Protein AF-A0A919DJK5-F1 (afdb_monomer_lite)

pLDDT: mean 74.88, std 20.55, range [28.56, 96.81]

Radius of gyration: 25.3 Å; chains: 1; bounding box: 57×38×71 Å

Structure (mmCIF, N/CA/C/O backbone):
data_AF-A0A919DJK5-F1
#
_entry.id   AF-A0A919DJK5-F1
#
loop_
_atom_site.group_PDB
_atom_site.id
_atom_site.type_symbol
_atom_site.label_atom_id
_atom_site.label_alt_id
_atom_site.label_comp_id
_atom_site.label_asym_id
_atom_site.label_entity_id
_atom_site.label_seq_id
_atom_site.pdbx_PDB_ins_code
_atom_site.Cartn_x
_atom_site.Cartn_y
_atom_site.Cartn_z
_atom_site.occupancy
_atom_site.B_iso_or_equiv
_atom_site.auth_seq_id
_atom_site.auth_comp_id
_atom_site.auth_asym_id
_atom_site.auth_atom_id
_atom_site.pdbx_PDB_model_num
ATOM 1 N N . MET A 1 1 ? 17.526 -3.924 24.547 1.00 38.81 1 MET A N 1
ATOM 2 C CA . MET A 1 1 ? 16.549 -4.204 23.474 1.00 38.81 1 MET A CA 1
ATOM 3 C C . MET A 1 1 ? 16.386 -2.934 22.669 1.00 38.81 1 MET A C 1
ATOM 5 O O . MET A 1 1 ? 15.986 -1.929 23.237 1.00 38.81 1 MET A O 1
ATOM 9 N N . TYR A 1 2 ? 16.797 -2.947 21.404 1.00 29.19 2 TYR A N 1
ATOM 10 C CA . TYR A 1 2 ? 16.549 -1.845 20.480 1.00 29.19 2 TYR A CA 1
ATOM 11 C C . TYR A 1 2 ? 15.156 -2.057 19.890 1.00 29.19 2 TYR A C 1
ATOM 13 O O . TYR A 1 2 ? 14.934 -3.053 19.207 1.00 29.19 2 TYR A O 1
ATOM 21 N N . THR A 1 3 ? 14.214 -1.176 20.203 1.00 28.56 3 THR A N 1
ATOM 22 C CA . THR A 1 3 ? 12.920 -1.102 19.523 1.00 28.56 3 THR A CA 1
ATOM 23 C C . THR A 1 3 ? 13.135 -0.267 18.262 1.00 28.56 3 THR A C 1
ATOM 25 O O . THR A 1 3 ? 13.440 0.923 18.390 1.00 28.56 3 THR A O 1
ATOM 28 N N . PRO A 1 4 ? 13.044 -0.840 17.049 1.00 28.58 4 PRO A N 1
ATOM 29 C CA . PRO A 1 4 ? 13.169 -0.051 15.836 1.00 28.58 4 PRO A CA 1
ATOM 30 C C . PRO A 1 4 ? 12.047 0.984 15.805 1.00 28.58 4 PRO A C 1
ATOM 32 O O . PRO A 1 4 ? 10.882 0.668 16.040 1.00 28.58 4 PRO A O 1
ATOM 35 N N . ASN A 1 5 ? 12.412 2.234 15.543 1.00 28.64 5 ASN A N 1
ATOM 36 C CA . ASN A 1 5 ? 11.461 3.303 15.289 1.00 28.64 5 ASN A CA 1
ATOM 37 C C . ASN A 1 5 ? 10.690 2.964 13.993 1.00 28.64 5 ASN A C 1
ATOM 39 O O . ASN A 1 5 ? 11.337 2.853 12.949 1.00 28.64 5 ASN A O 1
ATOM 43 N N . PRO A 1 6 ? 9.349 2.833 14.007 1.00 36.69 6 PRO A N 1
ATOM 44 C CA . PRO A 1 6 ? 8.565 2.455 12.824 1.00 36.69 6 PRO A CA 1
ATOM 45 C C . PRO A 1 6 ? 8.628 3.483 11.679 1.00 36.69 6 PRO A C 1
ATOM 47 O O . PRO A 1 6 ? 8.126 3.219 10.594 1.00 36.69 6 PRO A O 1
ATOM 50 N N . ARG A 1 7 ? 9.276 4.639 11.886 1.00 32.41 7 ARG A N 1
ATOM 51 C CA . ARG A 1 7 ? 9.496 5.681 10.868 1.00 32.41 7 ARG A CA 1
ATOM 52 C C . ARG A 1 7 ? 10.846 5.613 10.137 1.00 32.41 7 ARG A C 1
ATOM 54 O O . ARG A 1 7 ? 11.124 6.502 9.344 1.00 32.41 7 ARG A O 1
ATOM 61 N N . ASN A 1 8 ? 11.670 4.590 10.388 1.00 28.89 8 ASN A N 1
ATOM 62 C CA . ASN A 1 8 ? 12.967 4.401 9.711 1.00 28.89 8 ASN A CA 1
ATOM 63 C C . ASN A 1 8 ? 12.980 3.249 8.690 1.00 28.89 8 ASN A C 1
ATOM 65 O O . ASN A 1 8 ? 14.044 2.905 8.175 1.00 28.89 8 ASN A O 1
ATOM 69 N N . HIS A 1 9 ? 11.833 2.635 8.396 1.00 35.41 9 HIS A N 1
ATOM 70 C CA . HIS A 1 9 ? 11.740 1.727 7.258 1.00 35.41 9 HIS A CA 1
ATOM 71 C C . HIS A 1 9 ? 11.710 2.566 5.974 1.00 35.41 9 HIS A C 1
ATOM 73 O O . HIS A 1 9 ? 11.029 3.595 5.967 1.00 35.41 9 HIS A O 1
ATOM 79 N N . PRO A 1 10 ? 12.453 2.191 4.913 1.00 45.38 10 PRO A N 1
ATOM 80 C CA . PRO A 1 10 ? 12.255 2.830 3.619 1.00 45.38 10 PRO A CA 1
ATOM 81 C C . PRO A 1 10 ? 10.757 2.754 3.276 1.00 45.38 10 PRO A C 1
ATOM 83 O O . PRO A 1 10 ? 10.126 1.754 3.646 1.00 45.38 10 PRO A O 1
ATOM 86 N N . PRO A 1 11 ? 10.175 3.804 2.659 1.00 54.53 11 PRO A N 1
ATOM 87 C CA . PRO A 1 11 ? 8.777 3.776 2.240 1.00 54.53 11 PRO A CA 1
ATOM 88 C C . PRO A 1 11 ? 8.515 2.459 1.528 1.00 54.53 11 PRO A C 1
ATOM 90 O O . PRO A 1 11 ? 9.371 2.018 0.756 1.00 54.53 11 PRO A O 1
ATOM 93 N N . ALA A 1 12 ? 7.386 1.813 1.832 1.00 72.44 12 ALA A N 1
ATOM 94 C CA . ALA A 1 12 ? 7.077 0.505 1.268 1.00 72.44 12 ALA A CA 1
ATOM 95 C C . ALA A 1 12 ? 7.331 0.555 -0.244 1.00 72.44 12 ALA A C 1
ATOM 97 O O . ALA A 1 12 ? 6.998 1.557 -0.880 1.00 72.44 12 ALA A O 1
ATOM 98 N N . LEU A 1 13 ? 7.953 -0.483 -0.820 1.00 75.50 13 LEU A N 1
ATOM 99 C CA . LEU A 1 13 ? 8.346 -0.496 -2.238 1.00 75.50 13 LEU A CA 1
ATOM 100 C C . LEU A 1 13 ? 7.221 0.026 -3.145 1.00 75.50 13 LEU A C 1
ATOM 102 O O . LEU A 1 13 ? 7.469 0.777 -4.074 1.00 75.50 13 LEU A O 1
ATOM 106 N N . ILE A 1 14 ? 5.984 -0.315 -2.798 1.00 76.12 14 ILE A N 1
ATOM 107 C CA . ILE A 1 14 ? 4.737 0.129 -3.419 1.00 76.12 14 ILE A CA 1
ATOM 108 C C . ILE A 1 14 ? 4.610 1.659 -3.480 1.00 76.12 14 ILE A C 1
ATOM 110 O O . ILE A 1 14 ? 4.392 2.214 -4.550 1.00 76.12 14 ILE A O 1
ATOM 114 N N . GLU A 1 15 ? 4.770 2.354 -2.354 1.00 76.94 15 GLU A N 1
ATOM 115 C CA . GLU A 1 15 ? 4.711 3.820 -2.281 1.00 76.94 15 GLU A CA 1
ATOM 116 C C . GLU A 1 15 ? 5.856 4.445 -3.077 1.00 76.94 15 GLU A C 1
ATOM 118 O O . GLU A 1 15 ? 5.665 5.425 -3.797 1.00 76.94 15 GLU A O 1
ATOM 123 N N . THR A 1 16 ? 7.042 3.836 -2.990 1.00 84.00 16 THR A N 1
ATOM 124 C CA . THR A 1 16 ? 8.213 4.248 -3.766 1.00 84.00 16 THR A CA 1
ATOM 125 C C . THR A 1 16 ? 7.932 4.139 -5.268 1.00 84.00 16 THR A C 1
ATOM 127 O O . THR A 1 16 ? 8.157 5.101 -6.002 1.00 84.00 16 THR A O 1
ATOM 130 N N . LEU A 1 17 ? 7.384 3.011 -5.728 1.00 86.69 17 LEU A N 1
ATOM 131 C CA . LEU A 1 17 ? 7.019 2.783 -7.126 1.00 86.69 17 LEU A CA 1
ATOM 132 C C . LEU A 1 17 ? 5.863 3.683 -7.573 1.00 86.69 17 LEU A C 1
ATOM 134 O O . LEU A 1 17 ? 5.906 4.185 -8.689 1.00 86.69 17 LEU A O 1
ATOM 138 N N . ALA A 1 18 ? 4.875 3.954 -6.718 1.00 85.19 18 ALA A N 1
ATOM 139 C CA . ALA A 1 18 ? 3.773 4.860 -7.038 1.00 85.19 18 ALA A CA 1
ATOM 140 C C . ALA A 1 18 ? 4.267 6.297 -7.257 1.00 85.19 18 ALA A C 1
ATOM 142 O O . ALA A 1 18 ? 3.927 6.932 -8.254 1.00 85.19 18 ALA A O 1
ATOM 143 N N . VAL A 1 19 ? 5.102 6.808 -6.346 1.00 87.88 19 VAL A N 1
ATOM 144 C CA . VAL A 1 19 ? 5.632 8.177 -6.427 1.00 87.88 19 VAL A CA 1
ATOM 145 C C . VAL A 1 19 ? 6.556 8.330 -7.633 1.00 87.88 19 VAL A C 1
ATOM 147 O O . VAL A 1 19 ? 6.395 9.265 -8.421 1.00 87.88 19 VAL A O 1
ATOM 150 N N . TRP A 1 20 ? 7.517 7.418 -7.797 1.00 91.56 20 TRP A N 1
ATOM 151 C CA . TRP A 1 20 ? 8.498 7.514 -8.878 1.00 91.56 20 TRP A CA 1
ATOM 152 C C . TRP A 1 20 ? 7.919 7.119 -10.238 1.00 91.56 20 TRP A C 1
ATOM 154 O O . TRP A 1 20 ? 8.237 7.777 -11.226 1.00 91.56 20 TRP A O 1
ATOM 164 N N . GLY A 1 21 ? 7.032 6.124 -10.297 1.00 92.19 21 GLY A N 1
ATOM 165 C CA . GLY A 1 21 ? 6.319 5.729 -11.513 1.00 92.19 21 GLY A CA 1
ATOM 166 C C . GLY A 1 21 ? 5.450 6.865 -12.049 1.00 92.19 21 GLY A C 1
ATOM 167 O O . GLY A 1 21 ? 5.577 7.243 -13.215 1.00 92.19 21 GLY A O 1
ATOM 168 N N . TRP A 1 22 ? 4.675 7.520 -11.176 1.00 91.88 22 TRP A N 1
ATOM 169 C CA . TRP A 1 22 ? 3.911 8.715 -11.545 1.00 91.88 22 TRP A CA 1
ATOM 170 C C . TRP A 1 22 ? 4.822 9.864 -12.005 1.00 91.88 22 TRP A C 1
ATOM 172 O O . TRP A 1 22 ? 4.553 10.510 -13.021 1.00 91.88 22 TRP A O 1
ATOM 182 N N . ALA A 1 23 ? 5.928 10.119 -11.297 1.00 90.00 23 ALA A N 1
ATOM 183 C CA . ALA A 1 23 ? 6.867 11.186 -11.652 1.00 90.00 23 ALA A CA 1
ATOM 184 C C . ALA A 1 23 ? 7.560 10.948 -13.007 1.00 90.00 23 ALA A C 1
ATOM 186 O O . ALA A 1 23 ? 7.812 11.908 -13.741 1.00 90.00 23 ALA A O 1
ATOM 187 N N . VAL A 1 24 ? 7.834 9.692 -13.367 1.00 93.00 24 VAL A N 1
ATOM 188 C CA . VAL A 1 24 ? 8.344 9.319 -14.695 1.00 93.00 24 VAL A CA 1
ATOM 189 C C . VAL A 1 24 ? 7.261 9.499 -15.763 1.00 93.00 24 VAL A C 1
ATOM 191 O O . VAL A 1 24 ? 7.517 10.134 -16.786 1.00 93.00 24 VAL A O 1
ATOM 194 N N . ALA A 1 25 ? 6.046 9.002 -15.520 1.00 89.81 25 ALA A N 1
ATOM 195 C CA . ALA A 1 25 ? 4.954 9.026 -16.496 1.00 89.81 25 ALA A CA 1
ATOM 196 C C . ALA A 1 25 ? 4.397 10.436 -16.769 1.00 89.81 25 ALA A C 1
ATOM 198 O O . ALA A 1 25 ? 4.008 10.748 -17.897 1.00 89.81 25 ALA A O 1
ATOM 199 N N . HIS A 1 26 ? 4.363 11.298 -15.750 1.00 92.50 26 HIS A N 1
ATOM 200 C CA . HIS A 1 26 ? 3.664 12.588 -15.812 1.00 92.50 26 HIS A CA 1
ATOM 201 C C . HIS A 1 26 ? 4.534 13.789 -15.435 1.00 92.50 26 HIS A C 1
ATOM 203 O O . HIS A 1 26 ? 4.265 14.905 -15.877 1.00 92.50 26 HIS A O 1
ATOM 209 N N . GLY A 1 27 ? 5.573 13.581 -14.626 1.00 85.38 27 GLY A N 1
ATOM 210 C CA . GLY A 1 27 ? 6.450 14.645 -14.130 1.00 85.38 27 GLY A CA 1
ATOM 211 C C . GLY A 1 27 ? 7.650 14.954 -15.029 1.00 85.38 27 GLY A C 1
ATOM 212 O O . GLY A 1 27 ? 8.372 15.912 -14.762 1.00 85.38 27 GLY A O 1
ATOM 213 N N . GLY A 1 28 ? 7.880 14.161 -16.082 1.00 90.00 28 GLY A N 1
ATOM 214 C CA . GLY A 1 28 ? 9.020 14.328 -16.991 1.00 90.00 28 GLY A CA 1
ATOM 215 C C . GLY A 1 28 ? 10.364 13.904 -16.391 1.00 90.00 28 GLY A C 1
ATOM 216 O O . GLY A 1 28 ? 11.414 14.276 -16.916 1.00 90.00 28 GLY A O 1
ATOM 217 N N . ILE A 1 29 ? 10.350 13.138 -15.296 1.00 92.50 29 ILE A N 1
ATOM 218 C CA . ILE A 1 29 ? 11.568 12.580 -14.709 1.00 92.50 29 ILE A CA 1
ATOM 219 C C . ILE A 1 29 ? 12.102 11.454 -15.610 1.00 92.50 29 ILE A C 1
ATOM 221 O O . ILE A 1 29 ? 11.345 10.553 -15.970 1.00 92.50 29 ILE A O 1
ATOM 225 N N . PRO A 1 30 ? 13.401 11.446 -15.966 1.00 96.81 30 PRO A N 1
ATOM 226 C CA . PRO A 1 30 ? 13.970 10.355 -16.748 1.00 96.81 30 PRO A CA 1
ATOM 227 C C . PRO A 1 30 ? 13.902 9.020 -15.998 1.00 96.81 30 PRO A C 1
ATOM 229 O O . PRO A 1 30 ? 14.368 8.921 -14.862 1.00 96.81 30 PRO A O 1
ATOM 232 N N . LEU A 1 31 ? 13.419 7.970 -16.670 1.00 94.88 31 LEU A N 1
ATOM 233 C CA . LEU A 1 31 ? 13.330 6.614 -16.113 1.00 94.88 31 LEU A CA 1
ATOM 234 C C . LEU A 1 31 ? 14.665 6.134 -15.527 1.00 94.88 31 LEU A C 1
ATOM 236 O O . LEU A 1 31 ? 14.693 5.596 -14.429 1.00 94.88 31 LEU A O 1
ATOM 240 N N . ALA A 1 32 ? 15.780 6.379 -16.223 1.00 95.50 32 ALA A N 1
ATOM 241 C CA . ALA A 1 32 ? 17.108 5.962 -15.768 1.00 95.50 32 ALA A CA 1
ATOM 242 C C . ALA A 1 32 ? 17.504 6.584 -14.415 1.00 95.50 32 ALA A C 1
ATOM 244 O O . ALA A 1 32 ? 18.134 5.921 -13.597 1.00 95.50 32 ALA A O 1
ATOM 245 N N . TYR A 1 33 ? 17.109 7.838 -14.174 1.00 94.62 33 TYR A N 1
ATOM 246 C CA . TYR A 1 33 ? 17.372 8.532 -12.913 1.00 94.62 33 TYR A CA 1
ATOM 247 C C . TYR A 1 33 ? 16.485 7.997 -11.784 1.00 94.62 33 TYR A C 1
ATOM 249 O O . TYR A 1 33 ? 16.970 7.716 -10.692 1.00 94.62 33 TYR A O 1
ATOM 257 N N . ALA A 1 34 ? 15.192 7.800 -12.056 1.00 92.75 34 ALA A N 1
ATOM 258 C CA . ALA A 1 34 ? 14.280 7.200 -11.087 1.00 92.75 34 ALA A CA 1
ATOM 259 C C . ALA A 1 34 ? 14.713 5.769 -10.718 1.00 92.75 34 ALA A C 1
ATOM 261 O O . ALA A 1 34 ? 14.752 5.422 -9.541 1.00 92.75 34 ALA A O 1
ATOM 262 N N . ALA A 1 35 ? 15.120 4.965 -11.703 1.00 94.38 35 ALA A N 1
ATOM 263 C CA . ALA A 1 35 ? 15.609 3.607 -11.492 1.00 94.38 35 ALA A CA 1
ATOM 264 C C . ALA A 1 35 ? 16.882 3.566 -10.636 1.00 94.38 35 ALA A C 1
ATOM 266 O O . ALA A 1 35 ? 17.010 2.690 -9.789 1.0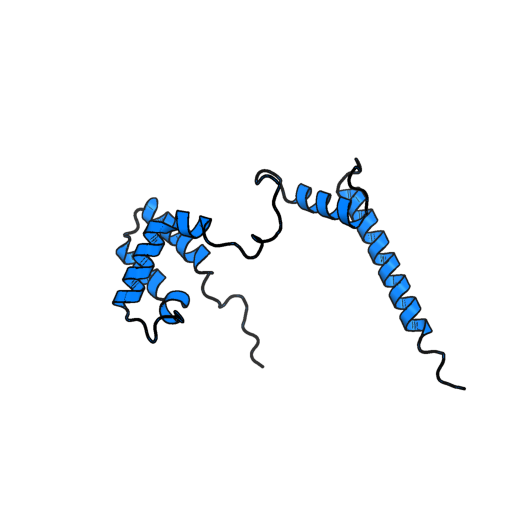0 94.38 35 ALA A O 1
ATOM 267 N N . GLU A 1 36 ? 17.801 4.522 -10.803 1.00 93.44 36 GLU A N 1
ATOM 268 C CA . GLU A 1 36 ? 18.983 4.652 -9.943 1.00 93.44 36 GLU A CA 1
ATOM 269 C C . GLU A 1 36 ? 18.607 4.888 -8.474 1.00 93.44 36 GLU A C 1
ATOM 271 O O . GLU A 1 36 ? 19.167 4.242 -7.593 1.00 93.44 36 GLU A O 1
ATOM 276 N N . ILE A 1 37 ? 17.616 5.742 -8.211 1.00 89.62 37 ILE A N 1
ATOM 277 C CA . ILE A 1 37 ? 17.146 6.019 -6.845 1.00 89.62 37 ILE A CA 1
ATOM 278 C C . ILE A 1 37 ? 16.418 4.810 -6.250 1.00 89.62 37 ILE A C 1
ATOM 280 O O . ILE A 1 37 ? 16.634 4.449 -5.092 1.00 89.62 37 ILE A O 1
ATOM 284 N N . VAL A 1 38 ? 15.545 4.177 -7.032 1.00 89.12 38 VAL A N 1
ATOM 285 C CA . VAL A 1 38 ? 14.712 3.058 -6.575 1.00 89.12 38 VAL A CA 1
ATOM 286 C C . VAL A 1 38 ? 15.534 1.777 -6.377 1.00 89.12 38 VAL A C 1
ATOM 288 O O . VAL A 1 38 ? 15.233 1.001 -5.470 1.00 89.12 38 VAL A O 1
ATOM 291 N N . ALA A 1 39 ? 16.614 1.580 -7.140 1.00 90.69 39 ALA A N 1
ATOM 292 C CA . ALA A 1 39 ? 17.492 0.406 -7.058 1.00 90.69 39 ALA A CA 1
ATOM 293 C C . ALA A 1 39 ? 18.201 0.219 -5.704 1.00 90.69 39 ALA A C 1
ATOM 295 O O . ALA A 1 39 ? 18.669 -0.885 -5.401 1.00 90.69 39 ALA A O 1
ATOM 296 N N . ASP A 1 40 ? 18.285 1.268 -4.883 1.00 85.62 40 ASP A N 1
ATOM 297 C CA . ASP A 1 40 ? 18.852 1.198 -3.532 1.00 85.62 40 ASP A CA 1
ATOM 298 C C . ASP A 1 40 ? 17.843 0.733 -2.470 1.00 85.62 40 ASP A C 1
ATOM 300 O O . ASP A 1 40 ? 18.224 0.475 -1.320 1.00 85.62 40 ASP A O 1
ATOM 304 N N . HIS A 1 41 ? 16.571 0.559 -2.845 1.00 83.38 41 HIS A N 1
ATOM 305 C CA . HIS A 1 41 ? 15.549 0.023 -1.956 1.00 83.38 41 HIS A CA 1
ATOM 306 C C . HIS A 1 41 ? 15.893 -1.412 -1.507 1.00 83.38 41 HIS A C 1
ATOM 308 O O . HIS A 1 41 ? 16.420 -2.233 -2.266 1.00 83.38 41 HIS A O 1
ATOM 314 N N . SER A 1 42 ? 15.586 -1.738 -0.246 1.00 81.06 42 SER A N 1
ATOM 315 C CA . SER A 1 42 ? 15.998 -2.997 0.395 1.00 81.06 42 SER A CA 1
ATOM 316 C C . SER A 1 42 ? 15.513 -4.249 -0.342 1.00 81.06 42 SER A C 1
ATOM 318 O O . SER A 1 42 ? 16.241 -5.236 -0.380 1.00 81.06 42 SER A O 1
ATOM 320 N N . CYS A 1 43 ? 14.343 -4.198 -0.983 1.00 79.00 43 CYS A N 1
ATOM 321 C CA . CYS A 1 43 ? 13.795 -5.302 -1.781 1.00 79.00 43 CYS A CA 1
ATOM 322 C C . CYS A 1 43 ? 14.698 -5.721 -2.952 1.00 79.00 43 CYS A C 1
ATOM 324 O O . CYS A 1 43 ? 14.798 -6.908 -3.241 1.00 79.00 43 CYS A O 1
ATOM 326 N N . TYR A 1 44 ? 15.387 -4.773 -3.595 1.00 82.25 44 TYR A N 1
ATOM 327 C CA . TYR A 1 44 ? 16.296 -5.073 -4.700 1.00 82.25 44 TYR A CA 1
ATOM 328 C C . TYR A 1 44 ? 17.668 -5.484 -4.184 1.00 82.25 44 TYR A C 1
ATOM 330 O O . TYR A 1 44 ? 18.371 -6.234 -4.849 1.00 82.25 44 TYR A O 1
ATOM 338 N N . ARG A 1 45 ? 18.066 -5.013 -2.996 1.00 81.06 45 ARG A N 1
ATOM 339 C CA . ARG A 1 45 ? 19.344 -5.380 -2.368 1.00 81.06 45 ARG A CA 1
ATOM 340 C C . ARG A 1 45 ? 19.323 -6.748 -1.689 1.00 81.06 45 ARG A C 1
ATOM 342 O O . ARG A 1 45 ? 20.378 -7.356 -1.564 1.00 81.06 45 ARG A O 1
ATOM 349 N N . GLN A 1 46 ? 18.163 -7.194 -1.212 1.00 71.12 46 GLN A N 1
ATOM 350 C CA . GLN A 1 46 ? 17.998 -8.399 -0.387 1.00 71.12 46 GLN A CA 1
ATOM 351 C C . GLN A 1 46 ? 17.049 -9.418 -1.028 1.00 71.12 46 GLN A C 1
ATOM 353 O O . GLN A 1 46 ? 16.394 -10.186 -0.323 1.00 71.12 46 GLN A O 1
ATOM 358 N N . ARG A 1 47 ? 16.942 -9.403 -2.359 1.00 66.31 47 ARG A N 1
ATOM 359 C CA . ARG A 1 47 ? 16.078 -10.316 -3.106 1.00 66.31 47 ARG A CA 1
ATOM 360 C C . ARG A 1 47 ? 16.483 -11.763 -2.793 1.00 66.31 47 ARG A C 1
ATOM 362 O O . ARG A 1 47 ? 17.613 -12.167 -3.041 1.00 66.31 47 ARG A O 1
ATOM 369 N N . THR A 1 48 ? 15.591 -12.522 -2.162 1.00 58.38 48 THR A N 1
ATOM 370 C CA . THR A 1 48 ? 15.918 -13.819 -1.539 1.00 58.38 48 THR A CA 1
ATOM 371 C C . THR A 1 48 ? 16.215 -14.932 -2.546 1.00 58.38 48 THR A C 1
ATOM 373 O O . THR A 1 48 ? 16.802 -15.948 -2.179 1.00 58.38 48 THR A O 1
ATOM 376 N N . ASP A 1 49 ? 15.824 -14.739 -3.803 1.00 72.06 49 ASP A N 1
ATOM 377 C CA . ASP A 1 49 ? 16.037 -15.631 -4.942 1.00 72.06 49 ASP A CA 1
ATOM 378 C C . ASP A 1 49 ? 17.385 -15.406 -5.653 1.00 72.06 49 ASP A C 1
ATOM 380 O O . ASP A 1 49 ? 17.811 -16.277 -6.414 1.00 72.06 49 ASP A O 1
ATOM 384 N N . ILE A 1 50 ? 18.079 -14.287 -5.399 1.00 71.44 50 ILE A N 1
ATOM 385 C CA . ILE A 1 50 ? 19.363 -13.948 -6.031 1.00 71.44 50 ILE A CA 1
ATOM 386 C C . ILE A 1 50 ? 20.365 -13.499 -4.956 1.00 71.44 50 ILE A C 1
ATOM 388 O O . ILE A 1 50 ? 20.243 -12.395 -4.427 1.00 71.44 50 ILE A O 1
ATOM 392 N N . PRO A 1 51 ? 21.379 -14.317 -4.621 1.00 70.31 51 PRO A N 1
ATOM 393 C CA . PRO A 1 51 ? 22.411 -13.908 -3.676 1.00 70.31 51 PRO A CA 1
ATOM 394 C C . PRO A 1 51 ? 23.268 -12.773 -4.265 1.00 70.31 51 PRO A C 1
ATOM 396 O O . PRO A 1 51 ? 23.818 -12.915 -5.352 1.00 70.31 51 PRO A O 1
ATOM 399 N N . ASP A 1 52 ? 23.383 -11.664 -3.526 1.00 81.25 52 ASP A N 1
ATOM 400 C CA . ASP A 1 52 ? 24.199 -10.474 -3.830 1.00 81.25 52 ASP A CA 1
ATOM 401 C C . ASP A 1 52 ? 24.000 -9.867 -5.239 1.00 81.25 52 ASP A C 1
ATOM 403 O O . ASP A 1 52 ? 24.927 -9.840 -6.053 1.00 81.25 52 ASP A O 1
ATOM 407 N N . PRO A 1 53 ? 22.808 -9.314 -5.536 1.00 85.50 53 PRO A N 1
ATOM 408 C CA . PRO A 1 53 ? 22.502 -8.745 -6.845 1.00 85.50 53 PRO A CA 1
ATOM 409 C C . PRO A 1 53 ? 23.397 -7.547 -7.176 1.00 85.50 53 PRO A C 1
ATOM 411 O O . PRO A 1 53 ? 23.590 -6.644 -6.350 1.00 85.50 53 PRO A O 1
ATOM 414 N N . THR A 1 54 ? 23.915 -7.495 -8.402 1.00 91.19 54 THR A N 1
ATOM 415 C CA . THR A 1 54 ? 24.774 -6.400 -8.869 1.00 91.19 54 THR A CA 1
ATOM 416 C C . THR A 1 54 ? 23.998 -5.090 -8.998 1.00 91.19 54 THR A C 1
ATOM 418 O O . THR A 1 54 ? 22.777 -5.059 -9.132 1.00 91.19 54 THR A O 1
ATOM 421 N N . GLU A 1 55 ? 24.705 -3.961 -8.977 1.00 90.94 55 GLU A N 1
ATOM 422 C CA . GLU A 1 55 ? 24.082 -2.646 -9.160 1.00 90.94 55 GLU A CA 1
ATOM 423 C C . GLU A 1 55 ? 23.354 -2.514 -10.505 1.00 90.94 55 GLU A C 1
ATOM 425 O O . GLU A 1 55 ? 22.264 -1.948 -10.568 1.00 90.94 55 GLU A O 1
ATOM 430 N N . PHE A 1 56 ? 23.931 -3.081 -11.565 1.00 92.19 56 PHE A N 1
ATOM 431 C CA . PHE A 1 56 ? 23.321 -3.101 -12.889 1.00 92.19 56 PHE A CA 1
ATOM 432 C C . PHE A 1 56 ? 21.993 -3.875 -12.896 1.00 92.19 56 PHE A C 1
ATOM 434 O O . PHE A 1 56 ? 21.002 -3.390 -13.441 1.00 92.19 56 PHE A O 1
ATOM 441 N N . GLU A 1 57 ? 21.948 -5.040 -12.248 1.00 91.81 57 GLU A N 1
ATOM 442 C CA . GLU A 1 57 ? 20.732 -5.853 -12.137 1.00 91.81 57 GLU A CA 1
ATOM 443 C C . GLU A 1 57 ? 19.642 -5.129 -11.346 1.00 91.81 57 GLU A C 1
ATOM 445 O O . GLU A 1 57 ? 18.517 -5.012 -11.827 1.00 91.81 57 GLU A O 1
ATOM 450 N N . ARG A 1 58 ? 19.982 -4.539 -10.192 1.00 92.69 58 ARG A N 1
ATOM 451 C CA . ARG A 1 58 ? 19.011 -3.786 -9.379 1.00 92.69 58 ARG A CA 1
ATOM 452 C C . ARG A 1 58 ? 18.397 -2.612 -10.138 1.00 92.69 58 ARG A C 1
ATOM 454 O O . ARG A 1 58 ? 17.190 -2.408 -10.062 1.00 92.69 58 ARG A O 1
ATOM 461 N N . ARG A 1 59 ? 19.209 -1.859 -10.891 1.00 94.56 59 ARG A N 1
ATOM 462 C CA . ARG A 1 59 ? 18.734 -0.754 -11.745 1.00 94.56 59 ARG A CA 1
ATOM 463 C C . ARG A 1 59 ? 17.852 -1.251 -12.886 1.00 94.56 59 ARG A C 1
ATOM 465 O O . ARG A 1 59 ? 16.877 -0.588 -13.219 1.00 94.56 59 ARG A O 1
ATOM 472 N N . THR A 1 60 ? 18.183 -2.404 -13.464 1.00 93.75 60 THR A N 1
ATOM 473 C CA . THR A 1 60 ? 17.377 -3.019 -14.527 1.00 93.75 60 THR A CA 1
ATOM 474 C C . THR A 1 60 ? 15.998 -3.405 -13.996 1.00 93.75 60 THR A C 1
ATOM 476 O O . THR A 1 60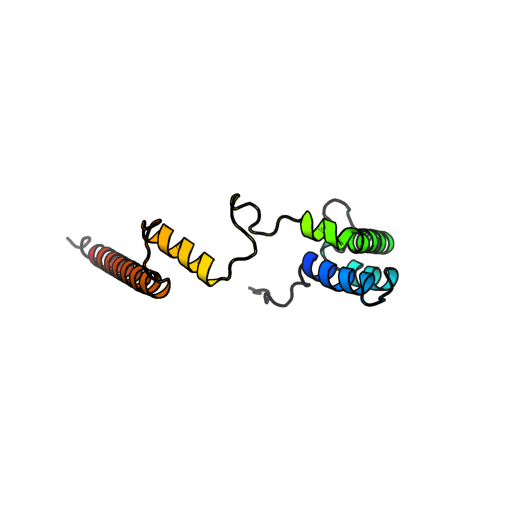 ? 15.000 -2.968 -14.558 1.00 93.75 60 THR A O 1
ATOM 479 N N . TRP A 1 61 ? 15.930 -4.104 -12.859 1.00 92.94 61 TRP A N 1
ATOM 480 C CA . TRP A 1 61 ? 14.655 -4.472 -12.227 1.00 92.94 61 TRP A CA 1
ATOM 481 C C . TRP A 1 61 ? 13.845 -3.251 -11.800 1.00 92.94 61 TRP A C 1
ATOM 483 O O . TRP A 1 61 ? 12.659 -3.174 -12.085 1.00 92.94 61 TRP A O 1
ATOM 493 N N . ALA A 1 62 ? 14.489 -2.253 -11.188 1.00 91.31 62 ALA A N 1
ATOM 494 C CA . ALA A 1 62 ? 13.811 -1.017 -10.811 1.00 91.31 62 ALA A CA 1
ATOM 495 C C . ALA A 1 62 ? 13.230 -0.279 -12.029 1.00 91.31 62 ALA A C 1
ATOM 497 O O . ALA A 1 62 ? 12.150 0.294 -11.934 1.00 91.31 62 ALA A O 1
ATOM 498 N N . ALA A 1 63 ? 13.917 -0.287 -13.175 1.00 94.94 63 ALA A N 1
ATOM 499 C CA . ALA A 1 63 ? 13.405 0.314 -14.405 1.00 94.94 63 ALA A CA 1
ATOM 500 C C . ALA A 1 63 ? 12.220 -0.472 -14.994 1.00 94.94 63 ALA A C 1
ATOM 502 O O . ALA A 1 63 ? 11.261 0.143 -15.469 1.00 94.94 63 ALA A O 1
ATOM 503 N N . GLU A 1 64 ? 12.274 -1.806 -14.952 1.00 94.19 64 GLU A N 1
ATOM 504 C CA . GLU A 1 64 ? 11.163 -2.683 -15.346 1.00 94.19 64 GLU A CA 1
ATOM 505 C C . GLU A 1 64 ? 9.934 -2.417 -14.467 1.00 94.19 64 GLU A C 1
ATOM 507 O O . GLU A 1 64 ? 8.862 -2.099 -14.988 1.00 94.19 64 GLU A O 1
ATOM 512 N N . ASP A 1 65 ? 10.116 -2.408 -13.145 1.00 91.12 65 ASP A N 1
ATOM 513 C CA . ASP A 1 65 ? 9.041 -2.187 -12.178 1.00 91.12 65 ASP A CA 1
ATOM 514 C C . ASP A 1 65 ? 8.469 -0.761 -12.250 1.00 91.12 65 ASP A C 1
ATOM 516 O O . ASP A 1 65 ? 7.264 -0.560 -12.125 1.00 91.12 65 ASP A O 1
ATOM 520 N N . LEU A 1 66 ? 9.300 0.253 -12.513 1.00 91.44 66 LEU A N 1
ATOM 521 C CA . LEU A 1 66 ? 8.837 1.628 -12.738 1.00 91.44 66 LEU A CA 1
ATOM 522 C C . LEU A 1 66 ? 8.090 1.807 -14.061 1.00 91.44 66 LEU A C 1
ATOM 524 O O . LEU A 1 66 ? 7.339 2.768 -14.195 1.00 91.44 66 LEU A O 1
ATOM 528 N N . THR A 1 67 ? 8.295 0.926 -15.038 1.00 91.19 67 THR A N 1
ATOM 529 C CA . THR A 1 67 ? 7.541 0.951 -16.299 1.00 91.19 67 THR A CA 1
ATOM 530 C C . THR A 1 67 ? 6.205 0.223 -16.145 1.00 91.19 67 THR A C 1
ATOM 532 O O . THR A 1 67 ? 5.205 0.669 -16.702 1.00 91.19 67 THR A O 1
ATOM 535 N N . ASP A 1 68 ? 6.172 -0.852 -15.352 1.00 87.94 68 ASP A N 1
ATOM 536 C CA . ASP A 1 68 ? 4.969 -1.646 -15.058 1.00 87.94 68 ASP A CA 1
ATOM 537 C C . ASP A 1 68 ? 4.262 -1.211 -13.758 1.00 87.94 68 ASP A C 1
ATOM 539 O O . ASP A 1 68 ? 3.441 -1.949 -13.214 1.00 87.94 68 ASP A O 1
ATOM 543 N N . TRP A 1 69 ? 4.578 -0.017 -13.241 1.00 85.06 69 TRP A N 1
ATOM 544 C CA . TRP A 1 69 ? 4.214 0.401 -11.884 1.00 85.06 69 TRP A CA 1
ATOM 545 C C . TRP A 1 69 ? 2.705 0.332 -11.618 1.00 85.06 69 TRP A C 1
ATOM 547 O O . TRP A 1 69 ? 2.305 -0.155 -10.566 1.00 85.06 69 TRP A O 1
ATOM 557 N N . GLU A 1 70 ? 1.857 0.730 -12.571 1.00 81.38 70 GLU A N 1
ATOM 558 C CA . GLU A 1 70 ? 0.394 0.646 -12.438 1.00 81.38 70 GLU A CA 1
ATOM 559 C C . GLU A 1 70 ? -0.082 -0.803 -12.291 1.00 81.38 70 GLU A C 1
ATOM 561 O O . GLU A 1 70 ? -0.897 -1.112 -11.424 1.00 81.38 70 GLU A O 1
ATOM 566 N N . ASN A 1 71 ? 0.461 -1.721 -13.094 1.00 76.69 71 ASN A N 1
ATOM 567 C CA . ASN A 1 71 ? 0.107 -3.135 -13.006 1.00 76.69 71 ASN A CA 1
ATOM 568 C C . ASN A 1 71 ? 0.666 -3.775 -11.736 1.00 76.69 71 ASN A C 1
ATOM 570 O O . ASN A 1 71 ? 0.019 -4.648 -11.166 1.00 76.69 71 ASN A O 1
ATOM 574 N N . ILE A 1 72 ? 1.840 -3.351 -11.272 1.00 68.88 72 ILE A N 1
ATOM 575 C CA . ILE A 1 72 ? 2.427 -3.808 -10.008 1.00 68.88 72 ILE A CA 1
ATOM 576 C C . ILE A 1 72 ? 1.576 -3.340 -8.821 1.00 68.88 72 ILE A C 1
ATOM 578 O O . ILE A 1 72 ? 1.295 -4.145 -7.933 1.00 68.88 72 ILE A O 1
ATOM 582 N N . LEU A 1 73 ? 1.084 -2.096 -8.844 1.00 67.25 73 LEU A N 1
ATOM 583 C CA . LEU A 1 73 ? 0.115 -1.592 -7.865 1.00 67.25 73 LEU A CA 1
ATOM 584 C C . LEU A 1 73 ? -1.184 -2.406 -7.857 1.00 67.25 73 LEU A C 1
ATOM 586 O O . LEU A 1 73 ? -1.733 -2.647 -6.789 1.00 67.25 73 LEU A O 1
ATOM 590 N N . VAL A 1 74 ? -1.659 -2.844 -9.027 1.00 62.94 74 VAL A N 1
ATOM 591 C CA . VAL A 1 74 ? -2.878 -3.663 -9.159 1.00 62.94 74 VAL A CA 1
ATOM 592 C C . VAL A 1 74 ? -2.653 -5.129 -8.757 1.00 62.94 74 VAL A C 1
ATOM 594 O O . VAL A 1 74 ? -3.569 -5.770 -8.255 1.00 62.94 74 VAL A O 1
ATOM 597 N N . ARG A 1 75 ? -1.460 -5.689 -8.996 1.00 52.94 75 ARG A N 1
ATOM 598 C CA . ARG A 1 75 ? -1.143 -7.111 -8.748 1.00 52.94 75 ARG A CA 1
ATOM 599 C C . ARG A 1 75 ? -0.698 -7.408 -7.320 1.00 52.94 75 ARG A C 1
A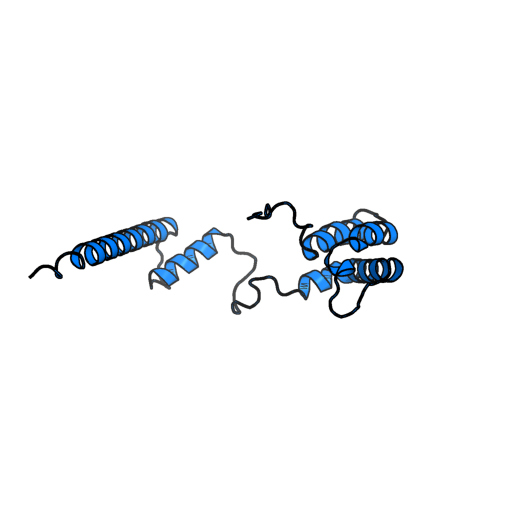TOM 601 O O . ARG A 1 75 ? -0.765 -8.565 -6.905 1.00 52.94 75 ARG A O 1
ATOM 608 N N . MET A 1 76 ? -0.177 -6.425 -6.591 1.00 54.09 76 MET A N 1
ATOM 609 C CA . MET A 1 76 ? 0.217 -6.636 -5.203 1.00 54.09 76 MET A CA 1
ATOM 610 C C . MET A 1 76 ? -1.012 -6.591 -4.309 1.00 54.09 76 MET A C 1
ATOM 612 O O . MET A 1 76 ? -1.529 -5.518 -4.012 1.00 54.09 76 MET A O 1
ATOM 616 N N . ALA A 1 77 ? -1.415 -7.777 -3.852 1.00 44.88 77 ALA A N 1
ATOM 617 C CA . ALA A 1 77 ? -2.375 -7.941 -2.780 1.00 44.88 77 ALA A CA 1
ATOM 618 C C . ALA A 1 77 ? -1.961 -7.067 -1.591 1.00 44.88 77 ALA A C 1
ATOM 620 O O . ALA A 1 77 ? -0.946 -7.313 -0.930 1.00 44.88 77 ALA A O 1
ATOM 621 N N . TRP A 1 78 ? -2.716 -5.997 -1.352 1.00 44.25 78 TRP A N 1
ATOM 622 C CA . TRP A 1 78 ? -2.527 -5.154 -0.181 1.00 44.25 78 TRP A CA 1
ATOM 623 C C . TRP A 1 78 ? -2.700 -6.024 1.076 1.00 44.25 78 TRP A C 1
ATOM 625 O O . TRP A 1 78 ? -3.522 -6.941 1.071 1.00 44.25 78 TRP A O 1
ATOM 635 N N . PRO A 1 79 ? -1.986 -5.785 2.187 1.00 38.25 79 PRO A N 1
ATOM 636 C CA . PRO A 1 79 ? -2.331 -6.415 3.458 1.00 38.25 79 PRO A CA 1
ATOM 637 C C . PRO A 1 79 ? -3.767 -6.005 3.843 1.00 38.25 79 PRO A C 1
ATOM 639 O O . PRO A 1 79 ? -3.994 -4.899 4.331 1.00 38.25 79 PRO A O 1
ATOM 642 N N . GLY A 1 80 ? -4.740 -6.868 3.533 1.00 39.41 80 GLY A N 1
ATOM 643 C CA . GLY A 1 80 ? -6.179 -6.566 3.539 1.00 39.41 80 GLY A CA 1
ATOM 644 C C . GLY A 1 80 ? -6.956 -7.082 2.315 1.00 39.41 80 GLY A C 1
ATOM 645 O O . GLY A 1 80 ? -8.179 -7.096 2.361 1.00 39.41 80 GLY A O 1
ATOM 646 N N . ASP A 1 81 ? -6.272 -7.544 1.266 1.00 38.25 81 ASP A N 1
ATOM 647 C CA . ASP A 1 81 ? -6.859 -7.976 -0.017 1.00 38.25 81 ASP A CA 1
ATOM 648 C C . ASP A 1 81 ? -7.370 -9.435 -0.012 1.00 38.25 81 ASP A C 1
ATOM 650 O O . ASP A 1 81 ? -8.027 -9.878 -0.945 1.00 38.25 81 ASP A O 1
ATOM 654 N N . GLU A 1 82 ? -7.117 -10.196 1.063 1.00 40.38 82 GLU A N 1
ATOM 655 C CA . GLU A 1 82 ? -7.716 -11.529 1.275 1.00 40.38 82 GLU A CA 1
ATOM 656 C C . GLU A 1 82 ? -9.062 -11.481 2.025 1.00 40.38 82 GLU A C 1
ATOM 658 O O . GLU A 1 82 ? -9.712 -12.512 2.215 1.00 40.38 82 GLU A O 1
ATOM 663 N N . ALA A 1 83 ? -9.513 -10.302 2.461 1.00 39.12 83 ALA A N 1
ATOM 664 C CA . ALA A 1 83 ? -10.790 -10.162 3.148 1.00 39.12 83 ALA A CA 1
ATOM 665 C C . ALA A 1 83 ? -11.916 -9.880 2.147 1.00 39.12 83 ALA A C 1
ATOM 667 O O . ALA A 1 83 ? -12.308 -8.735 1.992 1.00 39.12 83 ALA A O 1
ATOM 668 N N . VAL A 1 84 ? -12.420 -10.965 1.549 1.00 34.03 84 VAL A N 1
ATOM 669 C CA . VAL A 1 84 ? -13.810 -11.179 1.101 1.00 34.03 84 VAL A CA 1
ATOM 670 C C . VAL A 1 84 ? -14.378 -10.165 0.092 1.00 34.03 84 VAL A C 1
ATOM 672 O O . VAL A 1 84 ? -14.388 -8.958 0.278 1.00 34.03 84 VAL A O 1
ATOM 675 N N . ASP A 1 85 ? -14.898 -10.726 -0.994 1.00 51.72 85 ASP A N 1
ATOM 676 C CA . ASP A 1 85 ? -15.653 -10.057 -2.049 1.00 51.72 85 ASP A CA 1
ATOM 677 C C . ASP A 1 85 ? -16.762 -9.121 -1.513 1.00 51.72 85 ASP A C 1
ATOM 679 O O . ASP A 1 85 ? -17.288 -9.336 -0.423 1.00 51.72 85 ASP A O 1
ATOM 683 N N . GLU A 1 86 ? -17.166 -8.164 -2.358 1.00 35.00 86 GLU A N 1
ATOM 684 C CA . GLU A 1 86 ? -18.345 -7.287 -2.211 1.00 35.00 86 GLU A CA 1
ATOM 685 C C . GLU A 1 86 ? -18.186 -6.028 -1.319 1.00 35.00 86 GLU A C 1
ATOM 687 O O . GLU A 1 86 ? -18.514 -6.034 -0.145 1.00 35.00 86 GLU A O 1
ATOM 692 N N . GLU A 1 87 ? -17.747 -4.894 -1.899 1.00 38.59 87 GLU A N 1
ATOM 693 C CA . GLU A 1 87 ? -18.459 -3.588 -1.872 1.00 38.59 87 GLU A CA 1
ATOM 694 C C . GLU A 1 87 ? -17.545 -2.372 -2.138 1.00 38.59 87 GLU A C 1
ATOM 696 O O . GLU A 1 87 ? -16.806 -1.865 -1.300 1.00 38.59 87 GLU A O 1
ATOM 701 N N . ARG A 1 88 ? -17.665 -1.882 -3.377 1.00 44.25 88 ARG A N 1
ATOM 702 C CA . ARG A 1 88 ? -17.688 -0.467 -3.778 1.00 44.25 88 ARG A CA 1
ATOM 703 C C . ARG A 1 88 ? -16.735 0.511 -3.067 1.00 44.25 88 ARG A C 1
ATOM 705 O O . ARG A 1 88 ? -16.991 1.057 -2.000 1.00 44.25 88 ARG A O 1
ATOM 712 N N . TRP A 1 89 ? -15.711 0.897 -3.821 1.00 42.19 89 TRP A N 1
ATOM 713 C CA . TRP A 1 89 ? -14.709 1.920 -3.504 1.00 42.19 89 TRP A CA 1
ATOM 714 C C . TRP A 1 89 ? -15.252 3.366 -3.416 1.00 42.19 89 TRP A C 1
ATOM 716 O O . TRP A 1 89 ? -14.465 4.306 -3.324 1.00 42.19 89 TRP A O 1
ATOM 726 N N . ASP A 1 90 ? -16.573 3.575 -3.459 1.00 51.00 90 ASP A N 1
ATOM 727 C CA . ASP A 1 90 ? -17.213 4.896 -3.393 1.00 51.00 90 ASP A CA 1
ATOM 728 C C . ASP A 1 90 ? -17.734 5.269 -1.993 1.00 51.00 90 ASP A C 1
ATOM 730 O O . ASP A 1 90 ? -18.206 6.393 -1.804 1.00 51.00 90 ASP A O 1
ATOM 734 N N . GLN A 1 91 ? -17.634 4.373 -1.004 1.00 46.25 91 GLN A N 1
ATOM 735 C CA . GLN A 1 91 ? -18.211 4.612 0.319 1.00 46.25 91 GLN A CA 1
ATOM 736 C C . GLN A 1 91 ? -17.199 5.201 1.326 1.00 46.25 91 GLN A C 1
ATOM 738 O O . GLN A 1 91 ? -16.115 4.643 1.525 1.00 46.25 91 GLN A O 1
ATOM 743 N N . PRO A 1 92 ? -17.531 6.322 1.998 1.00 59.28 92 PRO A N 1
ATOM 744 C CA . PRO A 1 92 ? -16.663 6.967 2.984 1.00 59.28 92 PRO A CA 1
ATOM 745 C C . PRO A 1 92 ? -16.526 6.140 4.276 1.00 59.28 92 PRO A C 1
ATOM 747 O O . PRO A 1 92 ? -17.317 5.240 4.547 1.00 59.28 92 PRO A O 1
ATOM 750 N N . GLY A 1 93 ? -15.536 6.471 5.117 1.00 58.91 93 GLY A N 1
ATOM 751 C CA . GLY A 1 93 ? -15.230 5.744 6.364 1.00 58.91 93 GLY A CA 1
ATOM 752 C C . GLY A 1 93 ? -16.418 5.555 7.322 1.00 58.91 93 GLY A C 1
ATOM 753 O O . GLY A 1 93 ? -16.482 4.546 8.023 1.00 58.91 93 GLY A O 1
ATOM 754 N N . ASP A 1 94 ? -17.395 6.462 7.285 1.00 71.88 94 ASP A N 1
ATOM 755 C CA . ASP A 1 94 ? -18.634 6.373 8.067 1.00 71.88 94 ASP A CA 1
ATOM 756 C C . ASP A 1 94 ? -19.485 5.151 7.710 1.00 71.88 94 ASP A C 1
ATOM 758 O O . ASP A 1 94 ? -20.137 4.576 8.584 1.00 71.88 94 ASP A O 1
ATOM 762 N N . TRP A 1 95 ? -19.465 4.726 6.445 1.00 74.75 95 TRP A N 1
ATOM 763 C CA . TRP A 1 95 ? -20.180 3.537 5.994 1.00 74.75 95 TRP A CA 1
ATOM 764 C C . TRP A 1 95 ? -19.544 2.264 6.566 1.00 74.75 95 TRP A C 1
ATOM 766 O O . TRP A 1 95 ? -20.238 1.449 7.163 1.00 74.75 95 TRP A O 1
ATOM 776 N N . ARG A 1 96 ? -18.209 2.143 6.517 1.00 76.75 96 ARG A N 1
ATOM 777 C CA . ARG A 1 96 ? -17.496 0.989 7.105 1.00 76.75 96 ARG A CA 1
ATOM 778 C C . ARG A 1 96 ? -17.714 0.888 8.611 1.00 76.75 96 ARG A C 1
ATOM 780 O O . ARG A 1 96 ? -17.920 -0.200 9.142 1.00 76.75 96 ARG A O 1
ATOM 787 N N . MET A 1 97 ? -17.675 2.029 9.302 1.00 80.44 97 MET A N 1
ATOM 788 C CA . MET A 1 97 ? -17.967 2.091 10.733 1.00 80.44 97 MET A CA 1
ATOM 789 C C . MET A 1 97 ? -19.404 1.648 11.016 1.00 80.44 97 MET A C 1
ATOM 791 O O . MET A 1 97 ? -19.632 0.878 11.946 1.00 80.44 97 MET A O 1
ATOM 795 N N . ARG A 1 98 ? -20.366 2.087 10.198 1.00 85.06 98 ARG A N 1
ATOM 796 C CA . ARG A 1 98 ? -21.760 1.661 10.309 1.00 85.06 98 ARG A CA 1
ATOM 797 C C . ARG A 1 98 ? -21.913 0.152 10.130 1.00 85.06 98 ARG A C 1
ATOM 799 O O . ARG A 1 98 ? -22.493 -0.473 11.012 1.00 85.06 98 ARG A O 1
ATOM 806 N N . GLU A 1 99 ? -21.387 -0.422 9.053 1.00 85.62 99 GLU A N 1
ATOM 807 C CA . GLU A 1 99 ? -21.497 -1.861 8.772 1.00 85.62 99 GLU A CA 1
ATOM 808 C C . GLU A 1 99 ? -20.886 -2.711 9.887 1.00 85.62 99 GLU A C 1
ATOM 810 O O . GLU A 1 99 ? -21.490 -3.676 10.358 1.00 85.62 99 GLU A O 1
ATOM 815 N N . TYR A 1 100 ? -19.716 -2.314 10.392 1.00 86.88 100 TYR A N 1
ATOM 816 C CA . TYR A 1 100 ? -19.113 -2.970 11.549 1.00 86.88 100 TYR A CA 1
ATOM 817 C C . TYR A 1 100 ? -20.027 -2.914 12.785 1.00 86.88 100 TYR A C 1
ATOM 819 O O . TYR A 1 100 ? -20.197 -3.914 13.489 1.00 86.88 100 TYR A O 1
ATOM 827 N N . LEU A 1 101 ? -20.634 -1.759 13.065 1.00 83.69 101 LEU A N 1
ATOM 828 C CA . LEU A 1 101 ? -21.518 -1.595 14.218 1.00 83.69 101 LEU A CA 1
ATOM 829 C C . LEU A 1 101 ? -22.817 -2.401 14.070 1.00 83.69 101 LEU A C 1
ATOM 831 O O . LEU A 1 101 ? -23.227 -3.049 15.029 1.00 83.69 101 LEU A O 1
ATOM 835 N N . LEU A 1 102 ? -23.430 -2.424 12.883 1.00 88.12 102 LEU A N 1
ATOM 836 C CA . LEU A 1 102 ? -24.612 -3.248 12.596 1.00 88.12 102 LEU A CA 1
ATOM 837 C C . LEU A 1 102 ? -24.311 -4.736 12.822 1.00 88.12 102 LEU A C 1
ATOM 839 O O . LEU A 1 102 ? -25.077 -5.424 13.497 1.00 88.12 102 LEU A O 1
ATOM 843 N N . ASN A 1 103 ? -23.166 -5.215 12.331 1.00 91.12 103 ASN A N 1
ATOM 844 C CA . ASN A 1 103 ? -22.759 -6.611 12.484 1.00 91.12 103 ASN A CA 1
ATOM 845 C C . ASN A 1 103 ? -22.387 -6.967 13.931 1.00 91.12 103 ASN A C 1
ATOM 847 O O . ASN A 1 103 ? -22.850 -7.980 14.451 1.00 91.12 103 ASN A O 1
ATOM 851 N N . SER A 1 104 ? -21.592 -6.134 14.609 1.00 88.56 104 SER A N 1
ATOM 852 C CA . SER A 1 104 ? -21.160 -6.397 15.992 1.00 88.56 104 SER A CA 1
ATOM 853 C C . SER A 1 104 ? -22.310 -6.378 17.002 1.00 88.56 104 SER A C 1
ATOM 855 O O . SER A 1 104 ? -22.255 -7.109 17.987 1.00 88.56 104 SER A O 1
ATOM 857 N N . LEU A 1 105 ? -23.359 -5.592 16.739 1.00 90.50 105 LEU A N 1
ATOM 858 C CA . LEU A 1 105 ? -24.577 -5.539 17.552 1.00 90.50 105 LEU A CA 1
ATOM 859 C C . LEU A 1 105 ? -25.620 -6.600 17.156 1.00 90.50 105 LEU A C 1
ATOM 861 O O . LEU A 1 105 ? -26.651 -6.715 17.816 1.00 90.50 105 LEU A O 1
ATOM 865 N N . GLY A 1 106 ? -25.399 -7.358 16.074 1.00 91.50 106 GLY A N 1
ATOM 866 C CA . GLY A 1 106 ? -26.379 -8.318 15.555 1.00 91.50 106 GLY A CA 1
ATOM 867 C C . GLY A 1 106 ? -27.652 -7.656 15.010 1.00 91.50 106 GLY A C 1
ATOM 868 O O . GLY A 1 106 ? -28.740 -8.219 15.126 1.00 91.50 106 GLY A O 1
ATOM 869 N N . LEU A 1 107 ? -27.525 -6.454 14.440 1.00 91.62 107 LEU A N 1
ATOM 870 C CA . LEU A 1 107 ? -28.619 -5.618 13.939 1.00 91.62 107 LEU A CA 1
ATOM 871 C C . LEU A 1 107 ? -28.435 -5.247 12.450 1.00 91.62 107 LEU A C 1
ATOM 873 O O . LEU A 1 107 ? -28.456 -4.059 12.134 1.00 91.62 107 LEU A O 1
ATOM 877 N N . PRO A 1 108 ? -28.274 -6.214 11.526 1.00 87.06 108 PRO A N 1
ATOM 878 C CA . PRO A 1 108 ? -27.926 -5.939 10.125 1.00 87.06 108 PRO A CA 1
ATOM 879 C C . PRO A 1 108 ? -28.940 -5.037 9.400 1.00 87.06 108 PRO A C 1
ATOM 881 O O . PRO A 1 108 ? -28.556 -4.192 8.602 1.00 87.06 108 PRO A O 1
ATOM 884 N N . ASP A 1 109 ? -30.227 -5.139 9.741 1.00 88.94 109 ASP A N 1
ATOM 885 C CA . ASP A 1 109 ? -31.309 -4.399 9.074 1.00 88.94 109 ASP A CA 1
ATOM 886 C C . ASP A 1 109 ? -31.693 -3.083 9.782 1.00 88.94 109 ASP A C 1
ATOM 888 O O . ASP A 1 109 ? -32.766 -2.518 9.546 1.00 88.94 109 ASP A O 1
ATOM 892 N N . SER A 1 110 ? -30.870 -2.592 10.715 1.00 87.44 110 SER A N 1
ATOM 893 C CA . SER A 1 110 ? -31.234 -1.426 11.524 1.00 87.44 110 SER A CA 1
ATOM 894 C C . SER A 1 110 ? -31.142 -0.103 10.757 1.00 87.44 110 SER A C 1
ATOM 896 O O . SER A 1 110 ? -30.123 0.252 10.163 1.00 87.44 110 SER A O 1
ATOM 898 N N . CYS A 1 111 ? -32.204 0.699 10.874 1.00 89.81 111 CYS A N 1
ATOM 899 C CA . CYS A 1 111 ? -32.266 2.072 10.368 1.00 89.81 111 CYS A CA 1
ATOM 900 C C . CYS A 1 111 ? -31.686 3.111 11.347 1.00 89.81 111 CYS A C 1
ATOM 902 O O . CYS A 1 111 ? -31.780 4.312 11.090 1.00 89.81 111 CYS A O 1
ATOM 904 N N . GLU A 1 112 ? -31.140 2.695 12.495 1.00 84.00 112 GLU A N 1
ATOM 905 C CA . GLU A 1 112 ? -30.542 3.616 13.473 1.00 84.00 112 GLU A CA 1
ATOM 906 C C . GLU A 1 112 ? -29.364 4.385 12.864 1.00 84.00 112 GLU A C 1
ATOM 908 O O . GLU A 1 112 ? -28.671 3.855 12.005 1.00 84.00 112 GLU A O 1
ATOM 913 N N . SER A 1 113 ? -29.103 5.626 13.287 1.00 85.56 113 SER A N 1
ATOM 914 C CA . SER A 1 113 ? -27.927 6.374 12.818 1.00 85.56 113 SER A CA 1
ATOM 915 C C . SER A 1 113 ? -26.622 5.760 13.339 1.00 85.56 113 SER A C 1
ATOM 917 O O . SER A 1 113 ? -26.613 5.117 14.388 1.00 85.56 113 SER A O 1
ATOM 919 N N . THR A 1 114 ? -25.507 5.992 12.639 1.00 79.81 114 THR A N 1
ATOM 920 C CA . THR A 1 114 ? -24.184 5.476 13.037 1.00 79.81 114 THR A CA 1
ATOM 921 C C . THR A 1 114 ? -23.805 5.902 14.459 1.00 79.81 114 THR A C 1
ATOM 923 O O . THR A 1 114 ? -23.351 5.069 15.236 1.00 79.81 114 THR A O 1
ATOM 926 N N . ASP A 1 115 ? -24.104 7.143 14.855 1.00 83.88 115 ASP A N 1
ATOM 927 C CA . ASP A 1 115 ? -23.864 7.629 16.222 1.00 83.88 115 ASP A CA 1
ATOM 928 C C . ASP A 1 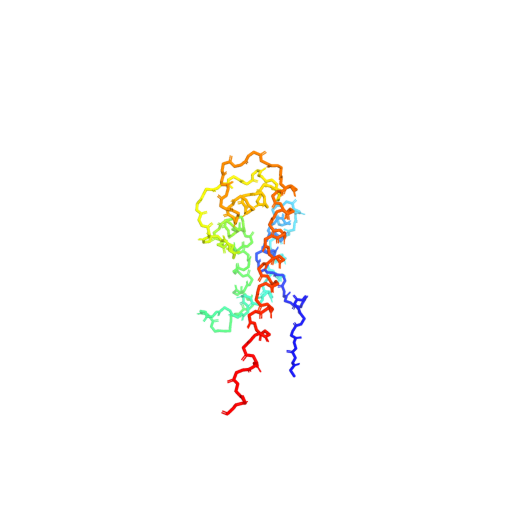115 ? -24.639 6.838 17.287 1.00 83.88 115 ASP A C 1
ATOM 930 O O . ASP A 1 115 ? -24.113 6.558 18.363 1.00 83.88 115 ASP A O 1
ATOM 934 N N . ARG A 1 116 ? -25.893 6.453 17.003 1.00 85.75 116 ARG A N 1
ATOM 935 C CA . ARG A 1 116 ? -26.707 5.660 17.940 1.00 85.75 116 ARG A CA 1
ATOM 936 C C . ARG A 1 116 ? -26.173 4.243 18.086 1.00 85.75 116 ARG A C 1
ATOM 938 O O . ARG A 1 116 ? -26.092 3.742 19.206 1.00 85.75 116 ARG A O 1
ATOM 945 N N . LEU A 1 117 ? -25.767 3.639 16.972 1.00 86.12 117 LEU A N 1
ATOM 946 C CA . LEU A 1 117 ? -25.131 2.326 16.968 1.00 86.12 117 LEU A CA 1
ATOM 947 C C . LEU A 1 117 ? -23.804 2.360 17.744 1.00 86.12 117 LEU A C 1
ATOM 949 O O . LEU A 1 117 ? -23.535 1.465 18.539 1.00 86.12 117 LEU A O 1
ATOM 953 N N . LEU A 1 118 ? -23.010 3.423 17.585 1.00 88.94 118 LEU A N 1
ATOM 954 C CA . LEU A 1 118 ? -21.740 3.582 18.291 1.00 88.94 118 LEU A CA 1
ATOM 955 C C . LEU A 1 118 ? -21.939 3.704 19.806 1.00 88.94 118 LEU A C 1
ATOM 957 O O . LEU A 1 118 ? -21.260 3.015 20.563 1.00 88.94 118 LEU A O 1
ATOM 961 N N . LEU A 1 119 ? -22.883 4.541 20.249 1.00 91.75 119 LEU A N 1
ATOM 962 C CA . LEU A 1 119 ? -23.199 4.690 21.674 1.00 91.75 119 LEU A CA 1
ATOM 963 C C . LEU A 1 119 ? -23.622 3.355 22.292 1.00 91.75 119 LEU A C 1
ATOM 965 O O . LEU A 1 119 ? -23.085 2.959 23.323 1.00 91.75 119 LEU A O 1
ATOM 969 N N . ARG A 1 120 ? -24.511 2.623 21.615 1.00 90.88 120 ARG A N 1
ATOM 970 C CA . ARG A 1 120 ? -24.960 1.303 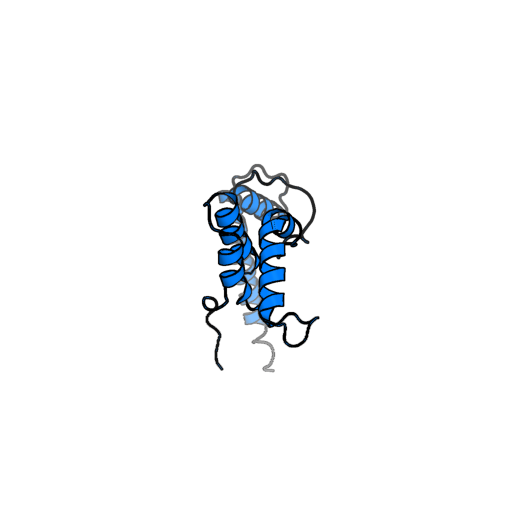22.066 1.00 90.88 120 ARG A CA 1
ATOM 971 C C . ARG A 1 120 ? -23.809 0.304 22.168 1.00 90.88 120 ARG A C 1
ATOM 973 O O . ARG A 1 120 ? -23.698 -0.397 23.168 1.00 90.88 120 ARG A O 1
ATOM 980 N N . HIS A 1 121 ? -22.946 0.259 21.154 1.00 92.06 121 HIS A N 1
ATOM 981 C CA . HIS A 1 121 ? -21.776 -0.614 21.160 1.00 92.06 121 HIS A CA 1
ATOM 982 C C . HIS A 1 121 ? -20.842 -0.289 22.332 1.00 92.06 121 HIS A C 1
ATOM 984 O O . HIS A 1 121 ? -20.395 -1.193 23.034 1.00 92.06 121 HIS A O 1
ATOM 990 N N . CYS A 1 122 ? -20.588 0.995 22.596 1.00 91.88 122 CYS A N 1
ATOM 991 C CA . CYS A 1 122 ? -19.805 1.417 23.755 1.00 91.88 122 CYS A CA 1
ATOM 992 C C . CYS A 1 122 ? -20.433 0.950 25.076 1.00 91.88 122 CYS A C 1
ATOM 994 O O . CYS A 1 122 ? -19.719 0.390 25.908 1.00 91.88 122 CYS A O 1
ATOM 996 N N . ASP A 1 123 ? -21.746 1.113 25.249 1.00 93.62 123 ASP A N 1
ATOM 997 C CA . ASP A 1 123 ? -22.453 0.681 26.460 1.00 93.62 123 ASP A CA 1
ATOM 998 C C . ASP A 1 123 ? -22.359 -0.843 26.671 1.00 93.62 123 ASP A C 1
ATOM 1000 O O . ASP A 1 123 ? -22.069 -1.303 27.779 1.00 93.62 123 ASP A O 1
ATOM 1004 N N . GLU A 1 124 ? -22.520 -1.646 25.612 1.00 93.38 124 GLU A N 1
ATOM 1005 C CA . GLU A 1 124 ? -22.374 -3.109 25.684 1.00 93.38 124 GLU A CA 1
ATOM 1006 C C . GLU A 1 124 ? -20.949 -3.533 26.058 1.00 93.38 124 GLU A C 1
ATOM 1008 O O . GLU A 1 124 ? -20.757 -4.432 26.886 1.00 93.38 124 GLU A O 1
ATOM 1013 N N . ARG A 1 125 ? -19.941 -2.858 25.491 1.00 92.00 125 ARG A N 1
ATOM 1014 C CA . ARG A 1 125 ? -18.527 -3.110 25.798 1.00 92.00 125 ARG A CA 1
ATOM 1015 C C . ARG A 1 125 ? -18.173 -2.714 27.229 1.00 92.00 125 ARG A C 1
ATOM 1017 O O . ARG A 1 125 ? -17.430 -3.452 27.877 1.00 92.00 125 ARG A O 1
ATOM 1024 N N . ILE A 1 126 ? -18.709 -1.603 27.737 1.00 92.44 126 ILE A N 1
ATOM 1025 C CA . ILE A 1 126 ? -18.542 -1.192 29.139 1.00 92.44 126 ILE A CA 1
ATOM 1026 C C . ILE A 1 126 ? -19.148 -2.252 30.062 1.00 92.44 126 ILE A C 1
ATOM 1028 O O . ILE A 1 126 ? -18.444 -2.769 30.929 1.00 92.44 126 ILE A O 1
ATOM 1032 N N . ALA A 1 127 ? -20.397 -2.654 29.818 1.00 90.88 127 ALA A N 1
ATOM 1033 C CA . ALA A 1 127 ? -21.071 -3.667 30.626 1.00 90.88 127 ALA A CA 1
ATOM 1034 C C . ALA A 1 127 ? -20.341 -5.025 30.600 1.00 90.88 127 ALA A C 1
ATOM 1036 O O . ALA A 1 127 ? -20.277 -5.726 31.611 1.00 90.88 127 ALA A O 1
ATOM 1037 N N . GLU A 1 128 ? -19.763 -5.421 29.462 1.00 92.06 128 GLU A N 1
ATOM 1038 C CA . GLU A 1 128 ? -18.939 -6.632 29.377 1.00 92.06 128 GLU A CA 1
ATOM 1039 C C . GLU A 1 128 ? -17.658 -6.528 30.208 1.00 92.06 128 GLU A C 1
ATOM 1041 O O . GLU A 1 128 ? -17.305 -7.475 30.914 1.00 92.06 128 GLU A O 1
ATOM 1046 N N . CYS A 1 129 ? -16.967 -5.390 30.142 1.00 90.38 129 CYS A N 1
ATOM 1047 C CA . CYS A 1 129 ? -15.785 -5.144 30.960 1.00 90.38 129 CYS A CA 1
ATOM 1048 C C . CYS A 1 129 ? -16.123 -5.183 32.457 1.00 90.38 129 CYS A C 1
ATOM 1050 O O . CYS A 1 129 ? -15.403 -5.827 33.218 1.00 90.38 129 CYS A O 1
ATOM 1052 N N . GLU A 1 130 ? -17.229 -4.568 32.878 1.00 93.19 130 GLU A N 1
ATOM 1053 C CA . GLU A 1 130 ? -17.690 -4.598 34.272 1.00 93.19 130 GLU A CA 1
ATOM 1054 C C . GLU A 1 130 ? -17.989 -6.025 34.752 1.00 93.19 130 GLU A C 1
ATOM 1056 O O . GLU A 1 130 ? -17.554 -6.405 35.842 1.00 93.19 130 GLU A O 1
ATOM 1061 N N . ARG A 1 131 ? -18.643 -6.853 33.922 1.00 92.50 131 ARG A N 1
ATOM 1062 C CA . ARG A 1 131 ? -18.857 -8.281 34.227 1.00 92.50 131 ARG A CA 1
ATOM 1063 C C . ARG A 1 131 ? -17.539 -9.027 34.413 1.00 92.50 131 ARG A C 1
ATOM 1065 O O . ARG A 1 131 ? -17.370 -9.713 35.416 1.00 92.50 131 ARG A O 1
ATOM 1072 N N . LYS A 1 132 ? -16.581 -8.843 33.499 1.00 89.75 132 LYS A N 1
ATOM 1073 C CA . LYS A 1 132 ? -15.259 -9.487 33.580 1.00 89.75 132 LYS A CA 1
ATOM 1074 C C . LYS A 1 132 ? -14.494 -9.081 34.839 1.00 89.75 132 LYS A C 1
ATOM 1076 O O . LYS A 1 132 ? -13.866 -9.928 35.469 1.00 89.75 132 LYS A O 1
ATOM 1081 N N . ILE A 1 133 ? -14.565 -7.807 35.229 1.00 87.38 133 ILE A N 1
ATOM 1082 C CA . ILE A 1 133 ? -13.955 -7.315 36.472 1.00 87.38 133 ILE A CA 1
ATOM 1083 C C . ILE A 1 133 ? -14.622 -7.970 37.690 1.00 87.38 133 ILE A C 1
ATOM 1085 O O . ILE A 1 133 ? -13.922 -8.404 38.606 1.00 87.38 133 ILE A O 1
ATOM 1089 N N . ALA A 1 134 ? -15.953 -8.086 37.702 1.00 87.31 134 ALA A N 1
ATOM 1090 C CA . ALA A 1 134 ? -16.681 -8.728 38.796 1.00 87.31 134 ALA A CA 1
ATOM 1091 C C . ALA A 1 134 ? -16.350 -10.229 38.920 1.00 87.31 134 ALA A C 1
ATOM 1093 O O . ALA A 1 134 ? -16.101 -10.708 40.024 1.00 87.31 134 ALA A O 1
ATOM 1094 N N . GLU A 1 135 ? -16.269 -10.954 37.801 1.00 87.00 135 GLU A N 1
ATOM 1095 C CA . GLU A 1 135 ? -15.890 -12.377 37.755 1.00 87.00 135 GLU A CA 1
ATOM 1096 C C . GLU A 1 135 ? -14.459 -12.608 38.270 1.00 87.00 135 GLU A C 1
ATOM 1098 O O . GLU A 1 135 ? -14.214 -13.491 39.098 1.00 87.00 135 GLU A O 1
ATOM 1103 N N . GLN A 1 136 ? -13.512 -11.764 37.853 1.00 76.69 136 GLN A N 1
ATOM 1104 C CA . GLN A 1 136 ? -12.128 -11.819 38.333 1.00 76.69 136 GLN A CA 1
ATOM 1105 C C . GLN A 1 136 ? -12.005 -11.481 39.822 1.00 76.69 136 GLN A C 1
ATOM 1107 O O . GLN A 1 136 ? -11.170 -12.062 40.509 1.00 76.69 136 GLN A O 1
ATOM 1112 N N . SER A 1 137 ? -12.852 -10.586 40.332 1.00 72.69 137 SER A N 1
ATOM 1113 C CA . SER A 1 137 ? -12.858 -10.198 41.749 1.00 72.69 137 SER A CA 1
ATOM 1114 C C . SER A 1 137 ? -13.557 -11.227 42.649 1.00 72.69 137 SER A C 1
ATOM 1116 O O . SER A 1 137 ? -13.308 -11.244 43.851 1.00 72.69 137 SER A O 1
ATOM 1118 N N . GLY A 1 138 ? -14.420 -12.084 42.089 1.00 59.62 138 GLY A N 1
ATOM 1119 C CA . GLY A 1 138 ? -15.077 -13.185 42.804 1.00 59.62 138 GLY A CA 1
ATOM 1120 C C . GLY A 1 138 ? -14.230 -14.459 42.915 1.00 59.62 138 GLY A C 1
ATOM 1121 O O . GLY A 1 138 ? -14.446 -15.253 43.823 1.00 59.62 138 GLY A O 1
ATOM 1122 N N . THR A 1 139 ? -13.237 -14.643 42.038 1.00 53.97 139 THR A N 1
ATOM 1123 C CA . THR A 1 139 ? -12.412 -15.869 41.987 1.00 53.97 139 THR A CA 1
ATOM 1124 C C . THR A 1 139 ? -11.260 -15.857 43.007 1.00 53.97 139 THR A C 1
ATOM 1126 O O . THR A 1 139 ? -10.67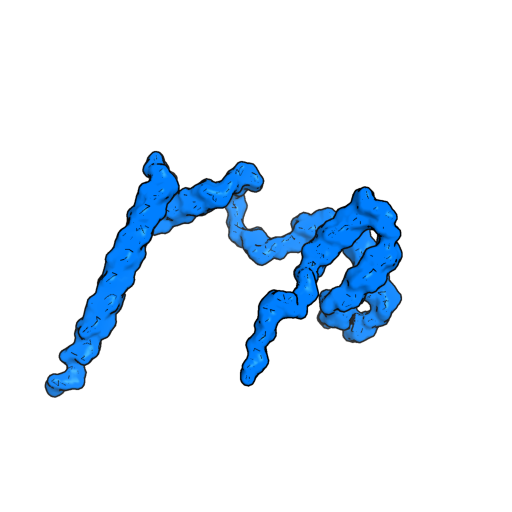7 -16.892 43.309 1.00 53.97 139 THR A O 1
ATOM 1129 N N . THR A 1 140 ? -10.941 -14.706 43.601 1.00 56.09 140 THR A N 1
ATOM 1130 C CA . THR A 1 140 ? -9.867 -14.557 44.602 1.00 56.09 140 THR A CA 1
ATOM 1131 C C . THR A 1 140 ? -10.297 -14.872 46.043 1.00 56.09 140 THR A C 1
ATOM 1133 O O . THR A 1 140 ? -9.504 -14.675 46.959 1.00 56.09 140 THR A O 1
ATOM 1136 N N . GLY A 1 141 ? -11.540 -15.320 46.266 1.00 51.91 141 GLY A N 1
ATOM 1137 C CA . GLY A 1 141 ? -12.125 -15.489 47.604 1.00 51.91 141 GLY A CA 1
ATOM 1138 C C . GLY A 1 141 ? -12.336 -16.924 48.104 1.00 51.91 141 GLY A C 1
ATOM 1139 O O . GLY A 1 141 ? -12.802 -17.072 49.229 1.00 51.91 141 GLY A O 1
ATOM 1140 N N . GLU A 1 142 ? -12.033 -17.969 47.324 1.00 51.03 142 GLU A N 1
ATOM 1141 C CA . GLU A 1 142 ? -12.389 -19.365 47.677 1.00 51.03 142 GLU A CA 1
ATOM 1142 C C . GLU A 1 142 ? -11.203 -20.304 47.997 1.00 51.03 142 GLU A C 1
ATOM 1144 O O . GLU A 1 142 ? -11.402 -21.508 48.124 1.00 51.03 142 GLU A O 1
ATOM 1149 N N . GLU A 1 143 ? -9.989 -19.792 48.228 1.00 46.81 143 GLU A N 1
ATOM 1150 C CA . GLU A 1 143 ? -8.843 -20.601 48.701 1.00 46.81 143 GLU A CA 1
ATOM 1151 C C . GLU A 1 143 ? -8.309 -20.151 50.077 1.00 46.81 143 GLU A C 1
ATOM 1153 O O . GLU A 1 143 ? -7.115 -19.955 50.250 1.00 46.81 143 GLU A O 1
ATOM 1158 N N . GLU A 1 144 ? -9.173 -20.004 51.086 1.00 48.00 144 GLU A N 1
ATOM 1159 C CA . GLU A 1 144 ? -8.753 -20.055 52.502 1.00 48.00 144 GLU A CA 1
ATOM 1160 C C . GLU A 1 144 ? -9.858 -20.683 53.375 1.00 48.00 144 GLU A C 1
ATOM 1162 O O . GLU A 1 144 ? -10.546 -19.977 54.112 1.00 48.00 144 GLU A O 1
ATOM 1167 N N . GLN A 1 145 ? -10.031 -22.012 53.304 1.00 40.62 145 GLN A N 1
ATOM 1168 C CA . GLN A 1 145 ? -10.545 -22.836 54.417 1.00 40.62 145 GLN A CA 1
ATOM 1169 C C . GLN A 1 145 ? -9.855 -24.199 54.464 1.00 40.62 145 GLN A C 1
ATOM 1171 O O . GLN A 1 145 ? -9.755 -24.852 53.402 1.00 40.62 145 GLN A O 1
#

Secondary structure (DSSP, 8-state):
-----TT-SPPPHHHHHHHHHHHHHHS---HHHHHHHHTTSHHHHS-TTSSS--HHHHHHHHHHHHHSHHHHHHHS--TTTTS-S---TT--HHHHHHHHHHHHTT-TT----HHHHHHHHHHHHHHHHHHHHHHHHHGGGSS--

Sequence (145 aa):
MYTPNPRNHPPALIETLAVWGWAVAHGGIPLAYAAEIVADHSCYRQRTDIPDPTEFERRTWAAEDLTDWENILVRMAWPGDEAVDEERWDQPGDWRMREYLLNSLGLPDSCESTDRLLLRHCDERIAECERKIAEQSGTTGEEEQ

Organism: NCBI:txid2014920

Foldseek 3Di:
DDDDDPVPQDDDLLVLLVVLLCCVVPVVDPLLVSLLVSLPHVCNQCVPVDPGDDSVRSSVVSSVCSPCSVVVNVPDQDPVNPPDDDDDPPDDPLVVLQCVLCVVVVNNPDPDHSVVSVVVVVVVVVVVVVVVVVVVVVVVPPPDD